Protein AF-A0A1D2R5H9-F1 (afdb_monomer_lite)

Sequence (62 aa):
MNGDYDKAYDALADKKIGIVYKTVASVEPYHATLHVEPGDGDKAKKVLDNAKIKWYEPT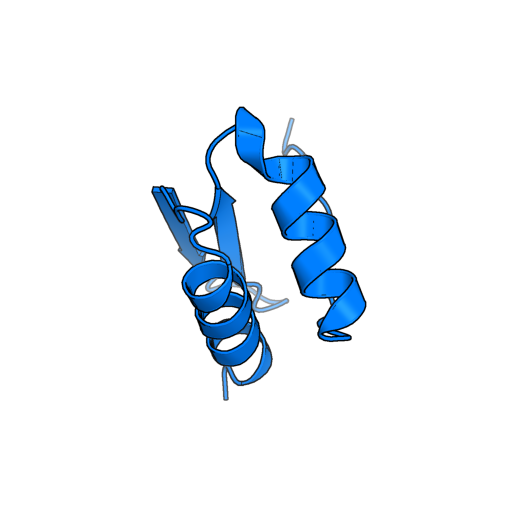PFY

Secondary structure (DSSP, 8-state):
--HHHHHHHHHHHHTT--EEEEEE--SSS--EEEEE-GGGHHHHHHHHHHTT----PPPP--

pLDDT: mean 79.94, std 10.98, range [44.78, 91.25]

Structure (mmCIF, N/CA/C/O backbone):
data_AF-A0A1D2R5H9-F1
#
_entry.id   AF-A0A1D2R5H9-F1
#
loop_
_atom_site.group_PDB
_atom_site.id
_atom_site.type_symbol
_atom_site.label_atom_id
_atom_site.label_alt_id
_atom_site.label_comp_id
_atom_site.label_asym_id
_atom_site.label_entity_id
_atom_site.label_seq_id
_atom_site.pdbx_PDB_ins_code
_atom_site.Cartn_x
_atom_site.Cartn_y
_atom_site.Cartn_z
_atom_site.occupancy
_atom_site.B_iso_or_equiv
_atom_site.auth_seq_id
_atom_site.auth_comp_id
_atom_site.auth_asym_id
_atom_site.auth_atom_id
_atom_site.pdbx_PDB_model_num
ATOM 1 N N . MET A 1 1 ? 10.479 -10.815 -10.023 1.00 44.78 1 MET A N 1
ATOM 2 C CA . MET A 1 1 ? 9.699 -11.577 -9.022 1.00 44.78 1 MET A CA 1
ATOM 3 C C . MET A 1 1 ? 9.194 -10.558 -8.011 1.00 44.78 1 MET A C 1
ATOM 5 O O . MET A 1 1 ? 10.011 -9.981 -7.308 1.00 44.78 1 MET A O 1
ATOM 9 N N . ASN A 1 2 ? 7.897 -10.238 -8.024 1.00 60.44 2 ASN A N 1
ATOM 10 C CA . ASN A 1 2 ? 7.304 -9.090 -7.312 1.00 60.44 2 ASN A CA 1
ATOM 11 C C . ASN A 1 2 ? 7.049 -9.377 -5.818 1.00 60.44 2 ASN A C 1
ATOM 13 O O . ASN A 1 2 ? 6.023 -8.990 -5.270 1.00 60.44 2 ASN A O 1
ATOM 17 N N . GLY A 1 3 ? 7.979 -10.066 -5.152 1.00 69.00 3 GLY A N 1
ATOM 18 C CA . GLY A 1 3 ? 7.758 -10.617 -3.811 1.00 69.00 3 GLY A CA 1
ATOM 19 C C . GLY A 1 3 ? 7.520 -9.572 -2.716 1.00 69.00 3 GLY A C 1
ATOM 20 O O . GLY A 1 3 ? 6.869 -9.887 -1.727 1.00 69.00 3 GLY A O 1
ATOM 21 N N . ASP A 1 4 ? 8.006 -8.339 -2.879 1.00 78.19 4 ASP A N 1
ATOM 22 C CA . ASP A 1 4 ? 7.739 -7.256 -1.921 1.00 78.19 4 ASP A CA 1
ATOM 23 C C . ASP A 1 4 ? 6.340 -6.653 -2.096 1.00 78.19 4 ASP A C 1
ATOM 25 O O . ASP A 1 4 ? 5.732 -6.220 -1.120 1.00 78.19 4 ASP A O 1
ATOM 29 N N . TYR A 1 5 ? 5.796 -6.680 -3.317 1.00 80.62 5 TYR A N 1
ATOM 30 C CA . TYR A 1 5 ? 4.423 -6.254 -3.578 1.00 80.62 5 TYR A CA 1
ATOM 31 C C . TYR A 1 5 ? 3.418 -7.242 -2.987 1.00 80.62 5 TYR A C 1
ATOM 33 O O . TYR A 1 5 ? 2.510 -6.808 -2.285 1.00 80.62 5 TYR A O 1
ATOM 41 N N . ASP A 1 6 ? 3.589 -8.545 -3.235 1.00 83.38 6 ASP A N 1
ATOM 42 C CA . ASP A 1 6 ? 2.647 -9.558 -2.740 1.00 83.38 6 ASP A CA 1
ATOM 43 C C . ASP A 1 6 ? 2.585 -9.514 -1.204 1.00 83.38 6 ASP A C 1
ATOM 45 O O . ASP A 1 6 ? 1.510 -9.444 -0.616 1.00 83.38 6 ASP A O 1
ATOM 49 N N . LYS A 1 7 ? 3.744 -9.377 -0.546 1.00 85.81 7 LYS A N 1
ATOM 50 C CA . LYS A 1 7 ? 3.819 -9.169 0.908 1.00 85.81 7 LYS A CA 1
ATOM 51 C C . LYS A 1 7 ? 3.142 -7.880 1.370 1.00 85.81 7 LYS A C 1
ATOM 53 O O . LYS A 1 7 ? 2.528 -7.872 2.432 1.00 85.81 7 LYS A O 1
ATOM 58 N N . ALA A 1 8 ? 3.279 -6.787 0.618 1.00 86.00 8 ALA A N 1
ATOM 59 C CA . ALA A 1 8 ? 2.642 -5.515 0.958 1.00 86.00 8 ALA A CA 1
ATOM 60 C C . ALA A 1 8 ? 1.123 -5.625 0.853 1.00 86.00 8 ALA A C 1
ATOM 62 O O . ALA A 1 8 ? 0.409 -5.153 1.734 1.00 86.00 8 ALA A O 1
ATOM 63 N N . TYR A 1 9 ? 0.642 -6.276 -0.204 1.00 8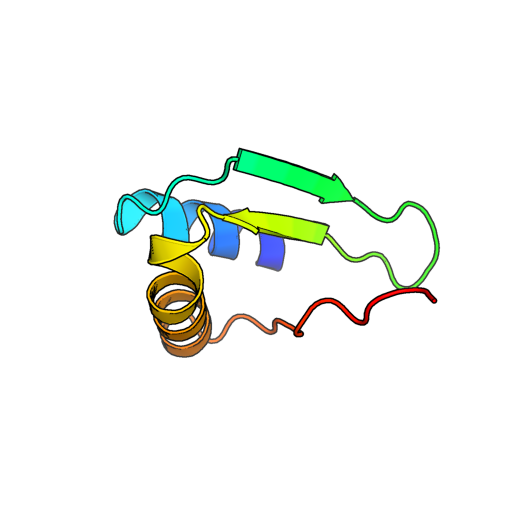6.44 9 TYR A N 1
ATOM 64 C CA . TYR A 1 9 ? -0.772 -6.533 -0.420 1.00 86.44 9 TYR A CA 1
ATOM 65 C C . TYR A 1 9 ? -1.357 -7.374 0.717 1.00 86.44 9 TYR A C 1
ATOM 67 O O . TYR A 1 9 ? -2.319 -6.942 1.351 1.00 86.44 9 TYR A O 1
ATOM 75 N N . ASP A 1 10 ? -0.728 -8.507 1.035 1.00 88.12 10 ASP A N 1
ATOM 76 C CA . ASP A 1 10 ? -1.182 -9.410 2.095 1.00 88.12 10 ASP A CA 1
ATOM 77 C C . ASP A 1 10 ? -1.169 -8.720 3.467 1.00 88.12 10 ASP A C 1
ATOM 79 O O . ASP A 1 10 ? -2.150 -8.780 4.206 1.00 88.12 10 ASP A O 1
ATOM 83 N N . ALA A 1 11 ? -0.107 -7.972 3.790 1.00 88.56 11 ALA A N 1
ATOM 84 C CA . ALA A 1 11 ? -0.002 -7.263 5.066 1.00 88.56 11 ALA A CA 1
ATOM 85 C C . ALA A 1 11 ? -1.093 -6.190 5.240 1.00 88.56 11 ALA A C 1
ATOM 87 O O . ALA A 1 11 ? -1.637 -6.019 6.337 1.00 88.56 11 ALA A O 1
ATOM 88 N N . LEU A 1 12 ? -1.422 -5.459 4.171 1.00 88.38 12 LEU A N 1
ATOM 89 C CA . LEU A 1 12 ? -2.494 -4.463 4.184 1.00 88.38 12 LEU A CA 1
ATOM 90 C C . LEU A 1 12 ? -3.876 -5.129 4.252 1.00 88.38 12 LEU A C 1
ATOM 92 O O . LEU A 1 12 ? -4.723 -4.686 5.035 1.00 88.38 12 LEU A O 1
ATOM 96 N N . ALA A 1 13 ? -4.082 -6.220 3.511 1.00 87.62 13 ALA A N 1
ATOM 97 C CA . ALA A 1 13 ? -5.318 -6.998 3.523 1.00 87.62 13 ALA A CA 1
ATOM 98 C C . ALA A 1 13 ? -5.607 -7.604 4.909 1.00 87.62 13 ALA A C 1
ATOM 100 O O . ALA A 1 13 ? -6.719 -7.450 5.422 1.00 87.62 13 ALA A O 1
ATOM 101 N N . ASP A 1 14 ? -4.598 -8.178 5.572 1.00 88.94 14 ASP A N 1
ATOM 102 C CA . ASP A 1 14 ? -4.691 -8.721 6.937 1.00 88.94 14 ASP A CA 1
ATOM 103 C C . ASP A 1 14 ? -5.146 -7.671 7.959 1.00 88.94 14 ASP A C 1
ATOM 105 O O . ASP A 1 14 ? -5.809 -7.972 8.957 1.00 88.94 14 ASP A O 1
ATOM 109 N N . LYS A 1 15 ? -4.802 -6.405 7.713 1.00 86.81 15 LYS A N 1
ATOM 110 C CA . LYS A 1 15 ? -5.169 -5.262 8.558 1.00 86.81 15 LYS A CA 1
ATOM 111 C C . LYS A 1 15 ? -6.435 -4.548 8.096 1.00 86.81 15 LYS A C 1
ATOM 113 O O . LYS A 1 15 ? -6.786 -3.525 8.681 1.00 86.81 15 LYS A O 1
ATOM 118 N N . LYS A 1 16 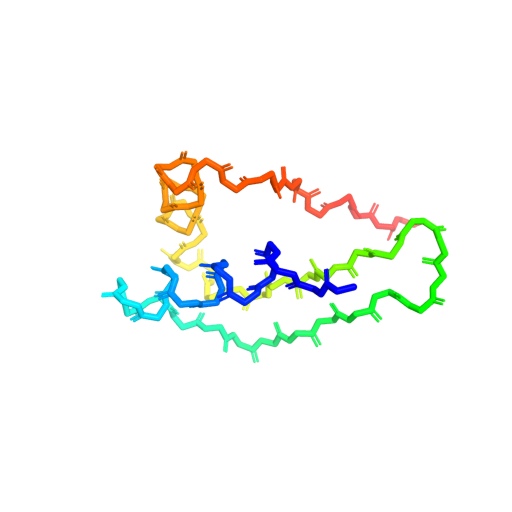? -7.145 -5.116 7.114 1.00 87.19 16 LYS A N 1
ATOM 119 C CA . LYS A 1 16 ? -8.363 -4.566 6.501 1.00 87.19 16 LYS A CA 1
ATOM 120 C C . LYS A 1 16 ? -8.165 -3.157 5.933 1.00 87.19 16 LYS A C 1
ATOM 122 O O . LYS A 1 16 ? -9.096 -2.357 5.941 1.00 87.19 16 LYS A O 1
ATOM 127 N N . ILE A 1 17 ? -6.960 -2.851 5.457 1.00 86.31 17 ILE A N 1
ATOM 128 C CA . ILE A 1 17 ? -6.671 -1.595 4.769 1.00 86.31 17 ILE A CA 1
ATOM 129 C C . ILE A 1 17 ? -7.060 -1.775 3.304 1.00 86.31 17 ILE A C 1
ATOM 131 O O . ILE A 1 17 ? -6.480 -2.594 2.591 1.00 86.31 17 ILE A O 1
ATOM 135 N N . GLY A 1 18 ? -8.071 -1.023 2.871 1.00 83.06 18 GLY A N 1
ATOM 136 C CA . GLY A 1 18 ? -8.568 -1.074 1.501 1.00 83.06 18 GLY A CA 1
ATOM 137 C C . GLY A 1 18 ? -7.552 -0.499 0.517 1.00 83.06 18 GLY A C 1
ATOM 138 O O . GLY A 1 18 ? -7.135 0.652 0.645 1.00 83.06 18 GLY A O 1
ATOM 139 N N . ILE A 1 19 ? -7.172 -1.296 -0.481 1.00 83.88 19 ILE A N 1
ATOM 140 C CA . ILE A 1 19 ? -6.396 -0.834 -1.633 1.00 83.88 19 ILE A CA 1
ATOM 141 C C . ILE A 1 19 ? -7.394 -0.434 -2.719 1.00 83.88 19 ILE A C 1
ATOM 143 O O . ILE A 1 19 ? -8.111 -1.277 -3.254 1.00 83.88 19 ILE A O 1
ATOM 147 N N . VAL A 1 20 ? -7.428 0.857 -3.034 1.00 83.25 20 VAL A N 1
ATOM 148 C CA . VAL A 1 20 ? -8.344 1.467 -4.006 1.00 83.25 20 VAL A CA 1
ATOM 149 C C . VAL A 1 20 ? -7.858 1.234 -5.432 1.00 83.25 20 VAL A C 1
ATOM 151 O O . VAL A 1 20 ? -8.642 0.923 -6.325 1.00 83.25 20 VAL A O 1
ATOM 154 N N . TYR A 1 21 ? -6.551 1.381 -5.661 1.00 78.75 21 TYR A N 1
ATOM 155 C CA . TYR A 1 21 ? -5.961 1.260 -6.991 1.00 78.75 21 TYR A CA 1
ATOM 156 C C . TYR A 1 21 ? -4.504 0.795 -6.934 1.00 78.75 21 TYR A C 1
ATOM 158 O O . TYR A 1 21 ? -3.788 1.041 -5.961 1.00 78.75 21 TYR A O 1
ATOM 166 N N . LYS A 1 22 ? -4.059 0.134 -8.007 1.00 80.06 22 LYS A N 1
ATOM 167 C CA . LYS A 1 22 ? -2.679 -0.317 -8.195 1.00 80.06 22 LYS A CA 1
ATOM 168 C C . LYS A 1 22 ? -2.121 0.258 -9.484 1.00 80.06 22 LYS A C 1
ATOM 170 O O . LYS A 1 22 ? -2.668 0.009 -10.555 1.00 80.06 22 LYS A O 1
ATOM 175 N N . THR A 1 23 ? -0.953 0.873 -9.381 1.00 78.81 23 THR A N 1
ATOM 176 C CA . THR A 1 23 ? -0.150 1.260 -10.542 1.00 78.81 23 THR A CA 1
ATOM 177 C C . THR A 1 23 ? 1.127 0.433 -10.550 1.00 78.81 23 THR A C 1
ATOM 179 O O . THR A 1 23 ? 1.754 0.263 -9.510 1.00 78.81 23 THR A O 1
ATOM 182 N N . VAL A 1 24 ? 1.518 -0.109 -11.700 1.00 75.75 24 VAL A N 1
ATOM 183 C CA . VAL A 1 24 ? 2.817 -0.776 -11.863 1.00 75.75 24 VAL A CA 1
ATOM 184 C C . VAL A 1 24 ? 3.588 0.002 -12.913 1.00 75.75 24 VAL A C 1
ATOM 186 O O . VAL A 1 24 ? 3.152 0.100 -14.060 1.00 75.75 24 VAL A O 1
ATOM 189 N N . ALA A 1 25 ? 4.719 0.578 -12.519 1.00 71.94 25 ALA A N 1
ATOM 190 C CA . ALA A 1 25 ? 5.626 1.218 -13.450 1.00 71.94 25 ALA A CA 1
ATOM 191 C C . ALA A 1 25 ? 6.251 0.142 -14.346 1.00 71.94 25 ALA A C 1
ATOM 193 O O . ALA A 1 25 ? 6.877 -0.804 -13.870 1.00 71.94 25 ALA A O 1
ATOM 194 N N . SER A 1 26 ? 6.051 0.286 -15.657 1.00 65.81 26 SER A N 1
ATOM 195 C CA . SER A 1 26 ? 6.664 -0.587 -16.671 1.00 65.81 26 SER A CA 1
ATOM 196 C C . SER A 1 26 ? 8.057 -0.107 -17.097 1.00 65.81 26 SER A C 1
ATOM 198 O O . SER A 1 26 ? 8.699 -0.757 -17.914 1.00 65.81 26 SER A O 1
ATOM 200 N N . VAL A 1 27 ? 8.509 1.031 -16.560 1.00 66.44 27 VAL A N 1
ATOM 201 C CA . VAL A 1 27 ? 9.831 1.622 -16.795 1.00 66.44 27 VAL A CA 1
ATOM 202 C C . VAL A 1 27 ? 10.687 1.479 -15.544 1.00 66.44 27 VAL A C 1
ATOM 204 O O . VAL A 1 27 ? 10.167 1.522 -14.428 1.00 66.44 27 VAL A O 1
ATOM 207 N N . GLU A 1 28 ? 11.992 1.299 -15.725 1.00 62.16 28 GLU A N 1
ATOM 208 C CA . GLU A 1 28 ? 12.919 1.219 -14.602 1.00 62.16 28 GLU A CA 1
ATOM 209 C C . GLU A 1 28 ? 13.000 2.553 -13.842 1.00 62.16 28 GLU A C 1
ATOM 211 O O . GLU A 1 28 ? 13.062 3.611 -14.475 1.00 62.16 28 GLU A O 1
ATOM 216 N N . PRO A 1 29 ? 13.063 2.524 -12.499 1.00 64.12 29 PRO A N 1
ATOM 217 C CA . PRO A 1 29 ? 12.988 1.345 -11.627 1.00 64.12 29 PRO A CA 1
ATOM 218 C C . PRO A 1 29 ? 11.553 0.787 -11.504 1.00 64.12 29 PRO A C 1
ATOM 220 O O . PRO A 1 29 ? 10.609 1.526 -11.234 1.00 64.12 29 PRO A O 1
ATOM 223 N N . TYR A 1 30 ? 11.388 -0.531 -11.697 1.00 72.00 30 TYR A N 1
ATOM 224 C CA . TYR A 1 30 ? 10.086 -1.215 -11.649 1.00 72.00 30 TYR A CA 1
ATOM 225 C C . TYR A 1 30 ? 9.446 -1.107 -10.254 1.00 72.00 30 TYR A C 1
ATOM 227 O O . TYR A 1 30 ? 9.704 -1.925 -9.369 1.00 72.00 30 TYR A O 1
ATOM 235 N N . HIS A 1 31 ? 8.597 -0.101 -10.054 1.00 75.94 31 HIS A N 1
ATOM 236 C CA . HIS A 1 31 ? 7.875 0.126 -8.806 1.00 75.94 31 HIS A CA 1
ATOM 237 C C . HIS A 1 31 ? 6.394 -0.222 -8.938 1.00 75.94 31 HIS A C 1
ATOM 239 O O . HIS A 1 31 ? 5.746 0.087 -9.937 1.00 75.94 31 HIS A O 1
ATOM 245 N N . ALA A 1 32 ? 5.841 -0.832 -7.892 1.00 78.94 32 ALA A N 1
ATOM 246 C CA . ALA A 1 32 ? 4.403 -0.925 -7.702 1.00 78.94 32 ALA A CA 1
ATOM 24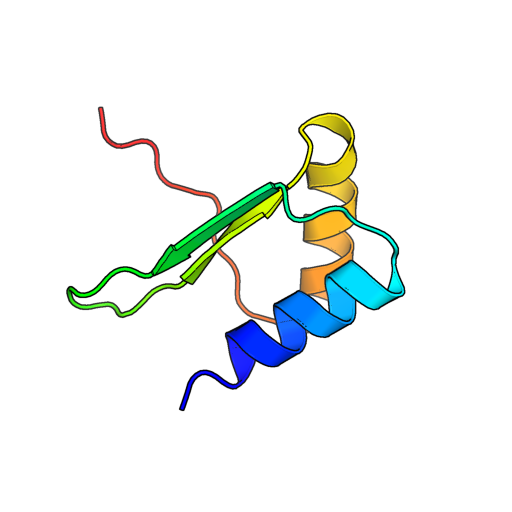7 C C . ALA A 1 32 ? 3.960 0.160 -6.714 1.00 78.94 32 ALA A C 1
ATOM 249 O O . ALA A 1 32 ? 4.549 0.316 -5.646 1.00 78.94 32 ALA A O 1
ATOM 250 N N . THR A 1 33 ? 2.908 0.887 -7.066 1.00 84.00 33 THR A N 1
ATOM 251 C CA . THR A 1 33 ? 2.266 1.889 -6.219 1.00 84.00 33 THR A CA 1
ATOM 252 C C . THR A 1 33 ? 0.908 1.363 -5.785 1.00 84.00 33 THR A C 1
ATOM 254 O O . THR A 1 33 ? 0.069 1.006 -6.615 1.00 84.00 33 THR A O 1
ATOM 257 N N . LEU A 1 34 ? 0.704 1.320 -4.472 1.00 84.81 34 LEU A N 1
ATOM 258 C CA . LEU A 1 34 ? -0.560 0.964 -3.843 1.00 84.81 34 LEU A CA 1
ATOM 259 C C . LEU A 1 34 ? -1.247 2.242 -3.374 1.00 84.81 34 LEU A C 1
ATOM 261 O O . LEU A 1 34 ? -0.713 2.966 -2.537 1.00 84.81 34 LEU A O 1
ATOM 265 N N . HIS A 1 35 ? -2.428 2.516 -3.914 1.00 85.12 35 HIS A N 1
ATOM 266 C CA . HIS A 1 35 ? -3.274 3.610 -3.458 1.00 85.12 35 HIS A CA 1
ATOM 267 C C . HIS A 1 35 ? -4.233 3.064 -2.404 1.00 85.12 35 HIS A C 1
ATOM 269 O O . HIS A 1 35 ? -4.998 2.144 -2.687 1.00 85.12 35 HIS A O 1
ATOM 275 N N . VAL A 1 36 ? -4.180 3.623 -1.200 1.00 87.25 36 VAL A N 1
ATOM 276 C CA . VAL A 1 36 ? -5.094 3.301 -0.096 1.00 87.25 36 VAL A CA 1
ATOM 277 C C . VAL A 1 36 ? -6.081 4.442 0.124 1.00 87.25 36 VAL A C 1
ATOM 279 O O . VAL A 1 36 ? -5.871 5.554 -0.363 1.00 87.25 36 VAL A O 1
ATOM 282 N N . GLU A 1 37 ? -7.148 4.171 0.869 1.00 86.12 37 GLU A N 1
ATOM 283 C CA . GLU A 1 37 ? -8.092 5.202 1.303 1.00 86.12 37 GLU A CA 1
ATOM 284 C C . GLU A 1 37 ? -7.370 6.330 2.072 1.00 86.12 37 GLU A C 1
ATOM 286 O O . GLU A 1 37 ? -6.504 6.040 2.908 1.00 86.12 37 GLU A O 1
ATOM 291 N N . PRO A 1 38 ? -7.725 7.617 1.865 1.00 78.62 38 PRO A N 1
ATOM 292 C CA . PRO A 1 38 ? -7.051 8.746 2.514 1.00 78.62 38 PRO A CA 1
ATOM 293 C C . PRO A 1 38 ? -6.990 8.643 4.046 1.00 78.62 38 PRO A C 1
ATOM 295 O O . PRO A 1 38 ? -6.013 9.067 4.657 1.00 78.62 38 PRO A O 1
ATOM 298 N N . GLY A 1 39 ? -8.012 8.045 4.670 1.00 85.31 39 GLY A N 1
ATOM 299 C CA . GLY A 1 39 ? -8.079 7.851 6.123 1.00 85.31 39 GLY A CA 1
ATOM 300 C C . GLY A 1 39 ? -7.196 6.723 6.671 1.00 85.31 39 GLY A C 1
ATOM 301 O O . GLY A 1 39 ? -7.006 6.633 7.885 1.00 85.31 39 GLY A O 1
ATOM 302 N N . ASP A 1 40 ? -6.647 5.870 5.803 1.00 88.12 40 ASP A N 1
ATOM 303 C CA . ASP A 1 40 ? -5.840 4.710 6.189 1.00 88.12 40 ASP A CA 1
ATOM 304 C C . ASP A 1 40 ? -4.360 4.843 5.809 1.00 88.12 40 ASP A C 1
ATOM 306 O O . ASP A 1 40 ? -3.573 3.955 6.136 1.00 88.12 40 ASP A O 1
ATOM 310 N N . GLY A 1 41 ? -3.945 5.965 5.208 1.00 85.50 41 GLY A N 1
ATOM 311 C CA . GLY A 1 41 ? -2.553 6.223 4.821 1.00 85.50 41 GLY A CA 1
ATOM 312 C C . GLY A 1 41 ? -1.549 5.996 5.958 1.00 85.50 41 GLY A C 1
ATOM 313 O O . GLY A 1 41 ? -0.613 5.212 5.813 1.00 85.50 41 GLY A O 1
ATOM 314 N N . ASP A 1 42 ? -1.770 6.601 7.128 1.00 88.38 42 ASP A N 1
ATOM 315 C CA . ASP A 1 42 ? -0.868 6.441 8.281 1.00 88.38 42 ASP A CA 1
ATOM 316 C C . ASP A 1 42 ? -0.859 5.018 8.850 1.00 88.38 42 ASP A C 1
ATOM 318 O O . ASP A 1 42 ? 0.161 4.545 9.361 1.00 88.38 42 ASP A O 1
ATOM 322 N N . LYS A 1 43 ? -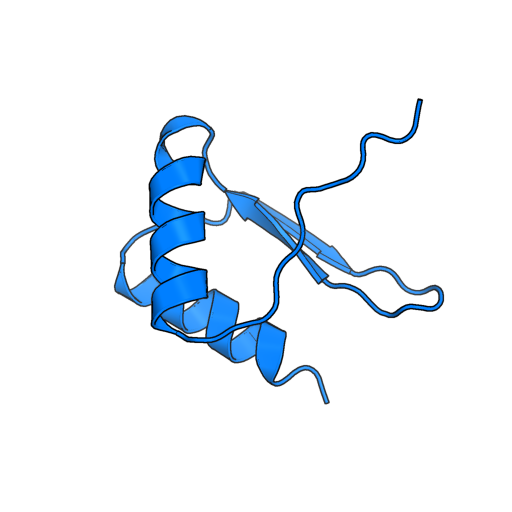1.990 4.309 8.764 1.00 89.62 43 LYS A N 1
ATOM 323 C CA . LYS A 1 43 ? -2.062 2.902 9.175 1.00 89.62 43 LYS A CA 1
ATOM 324 C C . LYS A 1 43 ? -1.289 2.029 8.194 1.00 89.62 43 LYS A C 1
ATOM 326 O O . LYS A 1 43 ? -0.531 1.172 8.635 1.00 89.62 43 LYS A O 1
ATOM 331 N N . ALA A 1 44 ? -1.432 2.280 6.894 1.00 88.44 44 ALA A N 1
ATOM 332 C CA . ALA A 1 44 ? -0.739 1.552 5.840 1.00 88.44 44 ALA A CA 1
ATOM 333 C C . ALA A 1 44 ? 0.778 1.671 5.999 1.00 88.44 44 ALA A C 1
ATOM 335 O O . ALA A 1 44 ? 1.461 0.652 6.031 1.00 88.44 44 ALA A O 1
ATOM 336 N N . LYS A 1 45 ? 1.288 2.889 6.229 1.00 89.19 45 LYS A N 1
ATOM 337 C CA . LYS A 1 45 ? 2.713 3.139 6.510 1.00 89.19 45 LYS A CA 1
ATOM 338 C C . LYS A 1 45 ? 3.224 2.276 7.666 1.00 89.19 45 LYS A C 1
ATOM 340 O O . LYS A 1 45 ? 4.147 1.488 7.488 1.00 89.19 45 LYS A O 1
ATOM 345 N N . LYS A 1 46 ? 2.539 2.318 8.817 1.00 91.25 46 LYS A N 1
ATOM 346 C CA . LYS A 1 46 ? 2.899 1.509 9.997 1.00 91.25 46 LYS A CA 1
ATOM 347 C C . LYS A 1 46 ? 2.886 0.008 9.720 1.00 91.25 46 LYS A C 1
ATOM 349 O O . LYS A 1 46 ? 3.701 -0.726 10.271 1.00 91.25 46 LYS A O 1
ATOM 354 N N . VAL A 1 47 ? 1.943 -0.472 8.913 1.00 91.00 47 VAL A N 1
ATOM 355 C CA . VAL A 1 47 ? 1.857 -1.890 8.542 1.00 91.00 47 VAL A CA 1
ATOM 356 C C . VAL A 1 47 ? 3.044 -2.298 7.674 1.00 91.00 47 VAL A C 1
ATOM 358 O O . VAL A 1 47 ? 3.666 -3.321 7.959 1.00 91.00 47 VAL A O 1
ATOM 361 N N . LEU A 1 48 ? 3.401 -1.481 6.683 1.00 89.25 48 LEU A N 1
ATOM 362 C CA . LEU A 1 48 ? 4.548 -1.731 5.810 1.00 89.25 48 LEU A CA 1
ATOM 363 C C . LEU A 1 48 ? 5.877 -1.674 6.580 1.00 89.25 48 LEU A C 1
ATOM 365 O O . LEU A 1 48 ? 6.714 -2.562 6.406 1.00 89.25 48 LEU A O 1
ATOM 369 N N . ASP A 1 49 ? 6.033 -0.710 7.492 1.00 90.38 49 ASP A N 1
ATOM 370 C CA . ASP A 1 49 ? 7.205 -0.599 8.370 1.00 90.38 49 ASP A CA 1
ATOM 371 C C . ASP A 1 49 ? 7.357 -1.831 9.274 1.00 90.38 49 ASP A C 1
ATOM 373 O O . ASP A 1 49 ? 8.434 -2.427 9.355 1.00 90.38 49 ASP A O 1
ATOM 377 N N . ASN A 1 50 ? 6.263 -2.272 9.909 1.00 90.12 50 ASN A N 1
ATOM 378 C CA . ASN A 1 50 ? 6.254 -3.475 10.748 1.00 90.12 50 ASN A CA 1
ATOM 379 C C . ASN A 1 50 ? 6.570 -4.747 9.949 1.00 90.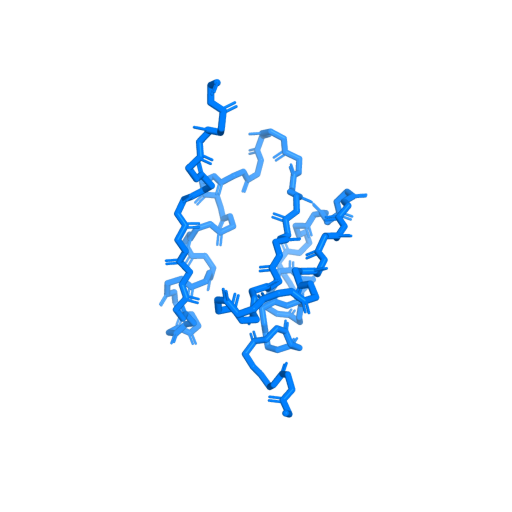12 50 ASN A C 1
ATOM 381 O O . ASN A 1 50 ? 7.233 -5.650 10.461 1.00 90.12 50 ASN A O 1
ATOM 385 N N . ALA A 1 51 ? 6.123 -4.814 8.694 1.00 86.62 51 ALA A N 1
ATOM 386 C CA . ALA A 1 51 ? 6.424 -5.910 7.779 1.00 86.62 51 ALA A CA 1
ATOM 387 C C . ALA A 1 51 ? 7.844 -5.829 7.179 1.00 86.62 51 ALA A C 1
ATOM 389 O O . ALA A 1 51 ? 8.248 -6.734 6.447 1.00 86.62 51 ALA A O 1
ATOM 390 N N . LYS A 1 52 ? 8.619 -4.778 7.502 1.00 87.81 52 LYS A N 1
ATOM 391 C CA . LYS A 1 52 ? 9.960 -4.489 6.959 1.00 87.81 52 LYS A CA 1
ATOM 392 C C . LYS A 1 52 ? 9.983 -4.419 5.429 1.00 87.81 52 LYS A C 1
ATOM 394 O O . LYS A 1 52 ? 10.978 -4.781 4.798 1.00 87.81 52 LYS A O 1
ATOM 399 N N . ILE A 1 53 ? 8.884 -3.965 4.836 1.00 85.94 53 ILE A N 1
ATOM 400 C CA . ILE A 1 53 ? 8.748 -3.798 3.391 1.00 85.94 53 ILE A CA 1
ATOM 401 C C . ILE A 1 53 ? 9.279 -2.417 3.036 1.00 85.94 53 ILE A C 1
ATOM 403 O O . ILE A 1 53 ? 8.891 -1.427 3.648 1.00 85.94 53 ILE A O 1
ATOM 407 N N . LYS A 1 54 ? 10.172 -2.329 2.047 1.00 84.31 54 LYS A N 1
ATOM 408 C CA . LYS A 1 54 ? 10.633 -1.027 1.556 1.00 84.31 54 LYS A CA 1
ATOM 409 C C . LYS A 1 54 ? 9.506 -0.351 0.787 1.00 84.31 54 LYS A C 1
ATOM 411 O O . LYS A 1 54 ? 9.013 -0.894 -0.198 1.00 84.31 54 LYS A O 1
ATOM 416 N N . TRP A 1 55 ? 9.142 0.845 1.216 1.00 84.69 55 TRP A N 1
ATOM 417 C CA . TRP A 1 55 ? 8.166 1.689 0.548 1.00 84.69 55 TRP A CA 1
ATOM 418 C C . TRP A 1 55 ? 8.689 3.124 0.495 1.00 84.69 55 TRP A C 1
ATOM 420 O O . TRP A 1 55 ? 9.609 3.497 1.225 1.00 84.69 55 TRP A O 1
ATOM 430 N N . TYR A 1 56 ? 8.114 3.911 -0.405 1.00 83.06 56 TYR A N 1
ATOM 431 C CA . TYR A 1 56 ? 8.455 5.312 -0.602 1.00 83.06 56 TYR A CA 1
ATOM 432 C C . TYR A 1 56 ? 7.158 6.102 -0.688 1.00 83.06 56 TYR A C 1
ATOM 434 O O . TYR A 1 56 ? 6.156 5.596 -1.203 1.00 83.06 56 TYR A O 1
ATOM 442 N N . GLU A 1 57 ? 7.166 7.333 -0.187 1.00 78.62 57 GLU A N 1
ATOM 443 C CA . GLU A 1 57 ? 6.062 8.241 -0.471 1.00 78.62 57 GLU A CA 1
ATOM 444 C C . GLU A 1 57 ? 6.014 8.515 -1.978 1.00 78.62 57 GLU A C 1
ATOM 446 O O . GLU A 1 57 ? 7.067 8.624 -2.615 1.00 78.62 57 GLU A O 1
ATOM 451 N N . PRO A 1 58 ? 4.813 8.589 -2.576 1.00 71.75 58 PRO A N 1
ATOM 452 C CA . PRO A 1 58 ? 4.702 8.948 -3.977 1.00 71.75 58 PRO A CA 1
ATOM 453 C C . PRO A 1 58 ? 5.267 10.357 -4.162 1.00 71.75 58 PRO A C 1
ATOM 455 O O . PRO A 1 58 ? 4.749 11.316 -3.592 1.00 71.75 58 PRO A O 1
ATOM 458 N N . THR A 1 59 ? 6.322 10.492 -4.963 1.00 66.50 59 THR A N 1
ATOM 459 C CA . THR A 1 59 ? 6.799 11.807 -5.392 1.00 66.50 59 THR A CA 1
ATOM 460 C C . THR A 1 59 ? 5.767 12.377 -6.367 1.00 66.50 59 THR A C 1
ATOM 462 O O . THR A 1 59 ? 5.540 11.761 -7.412 1.00 66.50 59 THR A O 1
ATOM 465 N N . PRO A 1 60 ? 5.106 13.509 -6.068 1.00 57.94 60 PRO A N 1
ATOM 466 C CA . PRO A 1 60 ? 4.208 14.132 -7.028 1.00 57.94 60 PRO A CA 1
ATOM 467 C C . PRO A 1 60 ? 5.015 14.569 -8.256 1.00 57.94 60 PRO A C 1
ATOM 469 O O . PRO A 1 60 ? 5.992 15.309 -8.135 1.00 57.94 60 PRO A O 1
ATOM 472 N N . PHE A 1 61 ? 4.620 14.093 -9.436 1.00 52.38 61 PHE A N 1
ATOM 473 C CA . PHE A 1 61 ? 5.093 14.646 -10.700 1.00 52.38 61 PHE A CA 1
ATOM 474 C C . PHE A 1 61 ? 4.338 15.964 -10.920 1.00 52.38 61 PHE A C 1
ATOM 476 O O . PHE A 1 61 ? 3.125 15.938 -11.133 1.00 52.38 61 PHE A O 1
ATOM 483 N N . TYR A 1 62 ? 5.040 17.089 -10.766 1.00 46.50 62 TYR A N 1
ATOM 484 C CA . TYR A 1 62 ? 4.559 18.424 -11.142 1.00 46.50 62 TYR A CA 1
ATOM 485 C C . TYR A 1 62 ? 4.760 18.672 -12.636 1.00 46.50 62 TYR A C 1
ATOM 487 O O . TYR A 1 62 ? 5.792 18.201 -13.169 1.00 46.50 62 TYR A O 1
#

Foldseek 3Di:
DPVLVVLLVVLCVVVVFDFPDWDFDPDPPTDIDTHTDPVCVVVSVVSCVVSVRDDDDDDDDD

Radius of gyration: 11.43 Å; chains: 1; bounding box: 22×30×28 Å